Protein AF-A0A0W8DZK7-F1 (afdb_monomer)

InterPro domains:
  IPR003656 Zinc finger, BED-type [PF02892] (18-48)

Mean predicted aligned error: 13.92 Å

Secondary structure (DSSP, 8-state):
----HHHHHHHHEEEEETTEEEETTT--EEE-BSBSHHHHHHHHHH-TTHHHHHHHHHHHH-TT------HHHHHHHHHHHHHHHS---TTGGGSHHHHHH--SPP--HHHHHHHHHHHHHHHHHHHHHHS-SS-EEEEEEEEETTEEEEEEEEE---TTTT-TTS--TT-----

pLDDT: mean 84.74, std 13.28, range [39.84, 97.06]

Nearest PDB structures (foldseek):
  7qy5-assembly1_B  TM=6.470E-01  e=1.407E+00  Schizosaccharomyces pombe
  7xi6-assembly1_A  TM=4.936E-01  e=2.268E+00  Saccharolobus solfataricus
  5d80-assembly2_g  TM=2.432E-01  e=6.259E+00  Saccharomyces cerevisiae S288C

Solvent-accessible surface area (backbone atoms only — not comparable to full-atom values): 10828 Å² total; per-residue (Å²): 138,88,74,50,65,67,51,48,43,66,53,43,35,46,80,78,48,94,50,30,33,25,33,69,84,79,66,50,75,41,76,42,65,104,57,50,63,70,59,53,51,47,34,62,75,75,34,81,60,44,68,60,52,39,53,51,38,52,54,62,71,34,81,80,70,66,82,77,70,52,69,67,59,51,34,52,50,52,55,49,45,42,32,69,76,70,67,38,60,72,53,47,58,61,34,70,70,45,54,72,69,50,91,57,76,84,52,52,44,72,59,49,51,54,52,51,57,56,48,47,56,54,50,52,53,53,49,59,71,68,54,61,102,74,63,47,79,47,79,48,75,53,73,58,97,94,43,81,47,73,51,81,42,82,45,72,91,58,80,69,74,76,42,83,89,74,65,65,88,83,66,80,83,82,125

Sequence (175 aa):
MKFSNKDLYSLLFTELAPNQARCNTCQKVYKSGNGYTNQVHHLLKRHPDYQELAVAAYRKGNRFGLILSDQRTSDVFRWIEWCVMDHMPVNFGERPLVRKNAKMETISTVTLQKYIDLLYTYVSDDIALKLPEKFGVVLDGWSSGGYHFIAIMAVFDDPTVSQPKERNPNYDESI

Structure (mmCIF, N/CA/C/O backbone):
data_AF-A0A0W8DZK7-F1
#
_entry.id   AF-A0A0W8DZK7-F1
#
loop_
_atom_site.group_PDB
_atom_site.id
_atom_site.type_symbol
_atom_site.label_atom_id
_atom_site.label_alt_id
_atom_site.label_comp_id
_atom_site.label_asym_id
_atom_site.label_entity_id
_atom_site.label_seq_id
_atom_site.pdbx_PDB_ins_code
_atom_site.Cartn_x
_atom_site.Cartn_y
_atom_site.Cartn_z
_atom_site.occupancy
_atom_site.B_iso_or_equiv
_atom_site.auth_seq_id
_atom_site.auth_comp_id
_atom_site.auth_asym_id
_atom_site.auth_atom_id
_atom_site.pdbx_PDB_model_num
ATOM 1 N N . MET A 1 1 ? -6.705 -5.876 11.278 1.00 64.69 1 MET A N 1
ATOM 2 C CA . MET A 1 1 ? -7.450 -4.687 11.755 1.00 64.69 1 MET A CA 1
ATOM 3 C C . MET A 1 1 ? -7.144 -4.507 13.234 1.00 64.69 1 MET A C 1
ATOM 5 O O . MET A 1 1 ? -7.244 -5.488 13.958 1.00 64.69 1 MET A O 1
ATOM 9 N N . LYS A 1 2 ? -6.691 -3.328 13.679 1.00 76.12 2 LYS A N 1
ATOM 10 C CA . LYS A 1 2 ? -6.366 -3.082 15.094 1.00 76.12 2 LYS A CA 1
ATOM 11 C C . LYS A 1 2 ? -7.418 -2.142 15.676 1.00 76.12 2 LYS A C 1
ATOM 13 O O . LYS A 1 2 ? -7.550 -1.024 15.196 1.00 76.12 2 LYS A O 1
ATOM 18 N N . PHE A 1 3 ? -8.163 -2.608 16.672 1.00 82.69 3 PHE A N 1
ATOM 19 C CA . PHE A 1 3 ? -9.227 -1.839 17.319 1.00 82.69 3 PHE A CA 1
ATOM 20 C C . PHE A 1 3 ? -8.698 -1.146 18.575 1.00 82.69 3 PHE A C 1
ATOM 22 O O . PHE A 1 3 ? -7.949 -1.749 19.348 1.00 82.69 3 PHE A O 1
ATOM 29 N N . SER A 1 4 ? -9.079 0.114 18.792 1.00 87.88 4 SER A N 1
ATOM 30 C CA . SER A 1 4 ? -8.849 0.784 20.073 1.00 87.88 4 SER A CA 1
ATOM 31 C C . SER A 1 4 ? -9.790 0.229 21.150 1.00 87.88 4 SER A C 1
ATOM 33 O O . SER A 1 4 ? -10.807 -0.395 20.846 1.00 87.88 4 SER A O 1
ATOM 35 N N . ASN A 1 5 ? -9.508 0.497 22.429 1.00 88.44 5 ASN A N 1
ATOM 36 C CA . ASN A 1 5 ? -10.405 0.089 23.522 1.00 88.44 5 ASN A CA 1
ATOM 37 C C . ASN A 1 5 ? -11.823 0.668 23.365 1.00 88.44 5 ASN A C 1
ATOM 39 O O . ASN A 1 5 ? -12.795 0.030 23.764 1.00 88.44 5 ASN A O 1
ATOM 43 N N . LYS A 1 6 ? -11.935 1.860 22.765 1.00 87.00 6 LYS A N 1
ATOM 44 C CA . LYS A 1 6 ? -13.217 2.501 22.460 1.00 87.00 6 LYS A CA 1
ATOM 45 C C . LYS A 1 6 ? -13.958 1.769 21.336 1.00 87.00 6 LYS A C 1
ATOM 47 O O . LYS A 1 6 ? -15.164 1.575 21.447 1.00 87.00 6 LYS A O 1
ATOM 52 N N . ASP A 1 7 ? -13.243 1.315 20.308 1.00 87.50 7 ASP A N 1
ATOM 53 C CA . ASP A 1 7 ? -13.831 0.543 19.202 1.00 87.50 7 ASP A CA 1
ATOM 54 C C . ASP A 1 7 ? -14.279 -0.846 19.668 1.00 87.50 7 ASP A C 1
ATOM 56 O O . ASP A 1 7 ? -15.360 -1.312 19.328 1.00 87.50 7 ASP A O 1
ATOM 60 N N . LEU A 1 8 ? -13.479 -1.509 20.508 1.00 88.81 8 LEU A N 1
ATOM 61 C CA . LEU A 1 8 ? -13.866 -2.787 21.112 1.00 88.81 8 LEU A CA 1
ATOM 62 C C . LEU A 1 8 ? -15.133 -2.643 21.958 1.00 88.81 8 LEU A C 1
ATOM 64 O O . LEU A 1 8 ? -16.004 -3.512 21.918 1.00 88.81 8 LEU A O 1
ATOM 68 N N . TYR A 1 9 ? -15.248 -1.541 22.705 1.00 88.12 9 TYR A N 1
ATOM 69 C CA . TYR A 1 9 ? -16.454 -1.234 23.462 1.00 88.12 9 TYR A CA 1
ATOM 70 C C . TYR A 1 9 ? -17.669 -1.058 22.543 1.00 88.12 9 TYR A C 1
ATOM 72 O O . TYR A 1 9 ? -18.680 -1.720 22.759 1.00 88.12 9 TYR A O 1
ATOM 80 N N . SER A 1 10 ? -17.570 -0.231 21.496 1.00 87.25 10 SER A N 1
ATOM 81 C CA . SER A 1 10 ? -18.697 0.030 20.589 1.00 87.25 10 SER A CA 1
ATOM 82 C C . SER A 1 10 ? -19.131 -1.199 19.781 1.00 87.25 10 SER A C 1
ATOM 84 O O . SER A 1 10 ? -20.312 -1.340 19.473 1.00 87.25 10 SER A O 1
ATOM 86 N N . LEU A 1 11 ? -18.202 -2.101 19.454 1.00 89.62 11 LEU A N 1
ATOM 87 C CA . LEU A 1 11 ? -18.483 -3.301 18.662 1.00 89.62 11 LEU A CA 1
ATOM 88 C C . LEU A 1 11 ? -19.039 -4.461 19.500 1.00 89.62 11 LEU A C 1
ATOM 90 O O . LEU A 1 11 ? -19.915 -5.199 19.043 1.00 89.62 11 LEU A O 1
ATOM 94 N N . LEU A 1 12 ? -18.520 -4.657 20.715 1.00 90.44 12 LEU A N 1
ATOM 95 C CA . LEU A 1 12 ? -18.772 -5.867 21.510 1.00 90.44 12 LEU A CA 1
ATOM 96 C C . LEU A 1 12 ? -19.662 -5.644 22.732 1.00 90.44 12 LEU A C 1
ATOM 98 O O . LEU A 1 12 ? -19.999 -6.616 23.417 1.00 90.44 12 LEU A O 1
ATOM 102 N N . PHE A 1 13 ? -20.072 -4.406 23.004 1.00 89.00 13 PHE A N 1
ATOM 103 C CA . PHE A 1 13 ? -20.965 -4.084 24.110 1.00 89.00 13 PHE A CA 1
ATOM 104 C C . PHE A 1 13 ? -22.185 -3.289 23.643 1.00 89.00 13 PHE A C 1
ATOM 106 O O . PHE A 1 13 ? -22.127 -2.508 22.700 1.00 89.00 13 PHE A O 1
ATOM 113 N N . THR A 1 14 ? -23.307 -3.496 24.328 1.00 88.44 14 THR A N 1
ATOM 114 C CA . THR A 1 14 ? -24.521 -2.684 24.212 1.00 88.44 14 THR A CA 1
ATOM 115 C C . THR A 1 14 ? -24.645 -1.828 25.466 1.00 88.44 14 THR A C 1
ATOM 117 O O . THR A 1 14 ? -24.679 -2.370 26.573 1.00 88.44 14 THR A O 1
ATOM 120 N N . GLU A 1 15 ? -24.740 -0.511 25.319 1.00 87.56 15 GLU A N 1
ATOM 121 C CA . GLU A 1 15 ? -25.019 0.386 26.443 1.00 87.56 15 GLU A CA 1
ATOM 122 C C . GLU A 1 15 ? -26.500 0.287 26.833 1.00 87.56 15 GLU A C 1
ATOM 124 O O . GLU A 1 15 ? -27.382 0.384 25.983 1.00 87.56 15 GLU A O 1
ATOM 129 N N . LEU A 1 16 ? -26.769 0.015 28.112 1.00 86.12 16 LEU A N 1
ATOM 130 C CA . LEU A 1 16 ? -28.129 -0.129 28.646 1.00 86.12 16 LEU A CA 1
ATOM 131 C C . LEU A 1 16 ? -28.572 1.118 29.416 1.00 86.12 16 LEU A C 1
ATOM 133 O O . LEU A 1 16 ? -29.744 1.479 29.386 1.00 86.12 16 LEU A O 1
ATOM 137 N N . ALA A 1 17 ? -27.639 1.751 30.123 1.00 82.31 17 ALA A N 1
ATOM 138 C CA . ALA A 1 17 ? -27.842 2.980 30.878 1.00 82.31 17 ALA A CA 1
ATOM 139 C C . ALA A 1 17 ? -26.492 3.707 31.013 1.00 82.31 17 ALA A C 1
ATOM 141 O O . ALA A 1 17 ? -25.451 3.075 30.788 1.00 82.31 17 ALA A O 1
ATOM 142 N N . PRO A 1 18 ? -26.472 4.983 31.443 1.00 78.69 18 PRO A N 1
ATOM 143 C CA . PRO A 1 18 ? -25.228 5.657 31.786 1.00 78.69 18 PRO A CA 1
ATOM 144 C C . PRO A 1 18 ? -24.434 4.798 32.767 1.00 78.69 18 PRO A C 1
ATOM 146 O O . PRO A 1 18 ? -24.954 4.368 33.798 1.00 78.69 18 PRO A O 1
ATOM 149 N N . ASN A 1 19 ? -23.173 4.534 32.444 1.00 79.50 19 ASN A N 1
ATOM 150 C CA . ASN A 1 19 ? -22.298 3.691 33.250 1.00 79.50 19 ASN A CA 1
ATOM 151 C C . ASN A 1 19 ? -22.703 2.208 33.354 1.00 79.50 19 ASN A C 1
ATOM 153 O O . ASN A 1 19 ? -22.250 1.511 34.265 1.00 79.50 19 ASN A O 1
ATOM 157 N N . GLN A 1 20 ? -23.520 1.686 32.434 1.00 85.75 20 GLN A N 1
ATOM 158 C CA . GLN A 1 20 ? -23.940 0.285 32.426 1.00 85.75 20 GLN A CA 1
ATOM 159 C C . GLN A 1 20 ? -23.939 -0.298 31.009 1.00 85.75 20 GLN A C 1
ATOM 161 O O . GLN A 1 20 ? -24.751 0.060 30.158 1.00 85.75 20 GLN A O 1
ATOM 166 N N . ALA A 1 21 ? -23.054 -1.267 30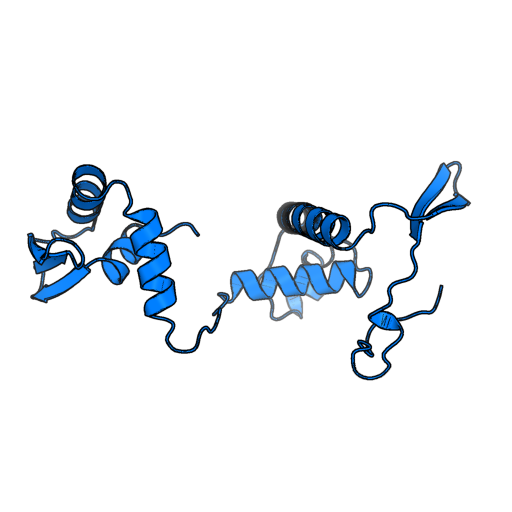.781 1.00 87.19 21 ALA A N 1
ATOM 167 C CA . ALA A 1 21 ? -22.840 -1.899 29.486 1.00 87.19 21 ALA A CA 1
ATOM 168 C C . ALA A 1 21 ? -23.003 -3.416 29.574 1.00 87.19 21 ALA A C 1
ATOM 170 O O . ALA A 1 21 ? -22.569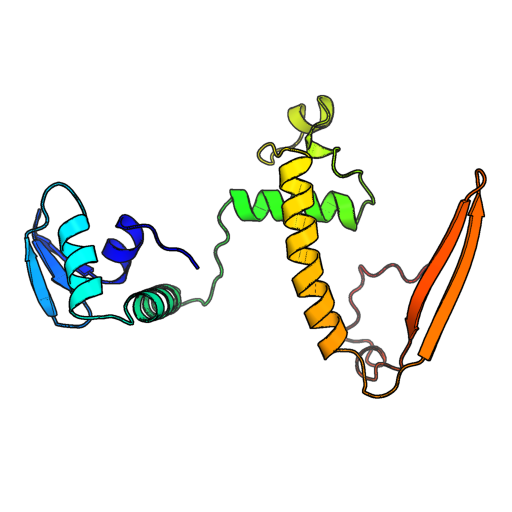 -4.051 30.535 1.00 87.19 21 ALA A O 1
ATOM 171 N N . ARG A 1 22 ? -23.595 -4.021 28.551 1.00 90.12 22 ARG A N 1
ATOM 172 C CA . ARG A 1 22 ? -23.800 -5.465 28.432 1.00 90.12 22 ARG A CA 1
ATOM 173 C C . ARG A 1 22 ? -22.893 -6.036 27.355 1.00 90.12 22 ARG A C 1
ATOM 175 O O . ARG A 1 22 ? -22.887 -5.524 26.245 1.00 90.12 22 ARG A O 1
ATOM 182 N N . CYS A 1 23 ? -22.166 -7.108 27.657 1.00 91.31 23 CYS A N 1
ATOM 183 C CA . CYS A 1 23 ? -21.389 -7.827 26.648 1.00 91.31 23 CYS A CA 1
ATOM 184 C C . CYS A 1 23 ? -22.324 -8.514 25.641 1.00 91.31 23 CYS A C 1
ATOM 186 O O . CYS A 1 23 ? -23.223 -9.254 26.038 1.00 91.31 23 CYS A O 1
ATOM 188 N N . ASN A 1 24 ? -22.085 -8.319 24.345 1.00 88.56 24 ASN A N 1
ATOM 189 C CA . ASN A 1 24 ? -22.911 -8.885 23.276 1.00 88.56 24 ASN A CA 1
ATOM 190 C C . ASN A 1 24 ? -22.750 -10.412 23.148 1.00 88.56 24 ASN A C 1
ATOM 192 O O . ASN A 1 24 ? -23.667 -11.083 22.680 1.00 88.56 24 ASN A O 1
ATOM 196 N N . THR A 1 25 ? -21.624 -10.964 23.611 1.00 87.31 25 THR A N 1
ATOM 197 C CA . THR A 1 25 ? -21.322 -12.402 23.540 1.00 87.31 25 THR A CA 1
ATOM 198 C C . THR A 1 25 ? -21.892 -13.168 24.732 1.00 87.31 25 THR A C 1
ATOM 200 O O . THR A 1 25 ? -22.644 -14.119 24.551 1.00 87.31 25 THR A O 1
ATOM 203 N N . CYS A 1 26 ? -21.568 -12.759 25.965 1.00 89.50 26 CYS A N 1
ATOM 204 C CA . CYS A 1 26 ? -21.987 -13.483 27.174 1.00 89.50 26 CYS A CA 1
ATOM 205 C C . CYS A 1 26 ? -23.211 -12.888 27.884 1.00 89.50 26 CYS A C 1
ATOM 207 O O . CYS A 1 26 ? -23.613 -13.400 28.926 1.00 89.50 26 CYS A O 1
ATOM 209 N N . GLN A 1 27 ? -23.776 -11.790 27.367 1.00 86.94 27 GLN A N 1
ATOM 210 C CA . GLN A 1 27 ? -24.949 -11.091 27.916 1.00 86.94 27 GLN A CA 1
ATOM 211 C C . GLN A 1 27 ? -24.781 -10.567 29.352 1.00 86.94 27 GLN A C 1
ATOM 213 O O . GLN A 1 27 ? -25.733 -10.073 29.958 1.00 86.94 27 GLN A O 1
ATOM 218 N N . LYS A 1 28 ? -23.565 -10.615 29.905 1.00 85.50 28 LYS A N 1
ATOM 219 C CA . LYS A 1 28 ? -23.281 -10.156 31.261 1.00 85.50 28 LYS A CA 1
ATOM 220 C C . LYS A 1 28 ? -23.167 -8.637 31.303 1.00 85.50 28 LYS A C 1
ATOM 222 O O . LYS A 1 28 ? -22.553 -8.020 30.430 1.00 85.50 28 LYS A O 1
ATOM 227 N N . VAL A 1 29 ? -23.772 -8.048 32.329 1.00 85.44 29 VAL A N 1
ATOM 228 C CA . VAL A 1 29 ? -23.820 -6.600 32.518 1.00 85.44 29 VAL A CA 1
ATOM 229 C C . VAL A 1 29 ? -22.697 -6.150 33.445 1.00 85.44 29 VAL A C 1
ATOM 231 O O . VAL A 1 29 ? -22.457 -6.744 34.496 1.00 85.44 29 VAL A O 1
ATOM 234 N N . TYR A 1 30 ? -22.018 -5.086 33.041 1.00 79.12 30 TYR A N 1
ATOM 235 C CA . TYR A 1 30 ? -20.891 -4.476 33.721 1.00 79.12 30 TYR A CA 1
ATOM 236 C C . TYR A 1 30 ? -21.177 -3.002 33.961 1.00 79.12 30 TYR A C 1
ATOM 238 O O . TYR A 1 30 ? -21.743 -2.320 33.107 1.00 79.12 30 TYR A O 1
ATOM 246 N N . LYS A 1 31 ? -20.734 -2.491 35.111 1.00 75.62 31 LYS A N 1
ATOM 247 C CA . LYS A 1 31 ? -20.691 -1.049 35.338 1.00 75.62 31 LYS A CA 1
ATOM 248 C C . LYS A 1 31 ? -19.497 -0.477 34.573 1.00 75.62 31 LYS A C 1
ATOM 250 O O . LYS A 1 31 ? -18.371 -0.926 34.801 1.00 75.62 31 LYS A O 1
ATOM 255 N N . SER A 1 32 ? -19.716 0.465 33.659 1.00 66.44 32 SER A N 1
ATOM 256 C CA . SER A 1 32 ? -18.613 1.230 33.080 1.00 66.44 32 SER A CA 1
ATOM 257 C C . SER A 1 32 ? -18.246 2.368 34.021 1.00 66.44 32 SER A C 1
ATOM 259 O O . SER A 1 32 ? -19.101 3.124 34.461 1.00 66.44 32 SER A O 1
ATOM 261 N N . GLY A 1 33 ? -16.969 2.445 34.395 1.00 66.06 33 GLY A N 1
ATOM 262 C CA . GLY A 1 33 ? -16.428 3.671 34.979 1.00 66.06 33 GLY A CA 1
ATOM 263 C C . GLY A 1 33 ? -16.171 4.699 33.877 1.00 66.06 33 GLY A C 1
ATOM 264 O O . GLY A 1 33 ? -16.572 4.501 32.732 1.00 66.06 33 GLY A O 1
ATOM 265 N N . ASN A 1 34 ? -15.393 5.737 34.183 1.00 73.19 34 ASN A N 1
ATOM 266 C CA . ASN A 1 34 ? -14.972 6.767 33.219 1.00 73.19 34 ASN A CA 1
ATOM 267 C C . ASN A 1 34 ? -14.010 6.250 32.112 1.00 73.19 34 ASN A C 1
ATOM 269 O O . ASN A 1 34 ? -13.277 7.031 31.515 1.00 73.19 34 ASN A O 1
ATOM 273 N N . GLY A 1 35 ? -13.968 4.939 31.844 1.00 79.12 35 GLY A N 1
ATOM 274 C CA . GLY A 1 35 ? -13.093 4.312 30.855 1.00 79.12 35 GLY A CA 1
ATOM 275 C C . GLY A 1 35 ? -13.488 2.872 30.505 1.00 79.12 35 GLY A C 1
ATOM 276 O O . GLY A 1 35 ? -14.393 2.292 31.105 1.00 79.12 35 GLY A O 1
ATOM 277 N N . TYR A 1 36 ? -12.772 2.293 29.535 1.00 84.31 36 TYR A N 1
ATOM 278 C CA . TYR A 1 36 ? -13.099 1.006 28.892 1.00 84.31 36 TYR A CA 1
ATOM 279 C C . TYR A 1 36 ? -12.271 -0.194 29.393 1.00 84.31 36 TYR A C 1
ATOM 281 O O . TYR A 1 36 ? -12.432 -1.321 28.921 1.00 84.31 36 TYR A O 1
ATOM 289 N N . THR A 1 37 ? -11.346 0.029 30.330 1.00 83.88 37 THR A N 1
ATOM 290 C CA . THR A 1 37 ? -10.364 -0.981 30.761 1.00 83.88 37 THR A CA 1
ATOM 291 C C . THR A 1 37 ? -11.025 -2.210 31.381 1.00 83.88 37 THR A C 1
ATOM 293 O O . THR A 1 37 ? -10.596 -3.333 31.128 1.00 83.88 37 THR A O 1
ATOM 296 N N . ASN A 1 38 ? -12.106 -2.024 32.141 1.00 85.12 38 ASN A N 1
ATOM 297 C CA . ASN A 1 38 ? -12.812 -3.125 32.802 1.00 85.12 38 ASN A CA 1
ATOM 298 C C . ASN A 1 38 ? -13.488 -4.059 31.787 1.00 85.12 38 ASN A C 1
ATOM 300 O O . ASN A 1 38 ? -13.501 -5.276 31.963 1.00 85.12 38 ASN A O 1
ATOM 304 N N . GLN A 1 39 ? -14.019 -3.491 30.706 1.00 85.56 39 GLN A N 1
ATOM 305 C CA . GLN A 1 39 ? -14.674 -4.209 29.618 1.00 85.56 39 GLN A CA 1
ATOM 306 C C . GLN A 1 39 ? -13.651 -4.974 28.786 1.00 85.56 39 GLN A C 1
ATOM 308 O O . GLN A 1 39 ? -13.839 -6.159 28.526 1.00 85.56 39 GLN A O 1
ATOM 313 N N . VAL A 1 40 ? -12.529 -4.338 28.440 1.00 87.75 40 VAL A N 1
ATOM 314 C CA . VAL A 1 40 ? -11.440 -4.999 27.707 1.00 87.75 40 VAL A CA 1
ATOM 315 C C . VAL A 1 40 ? -10.798 -6.102 28.549 1.00 87.75 40 VAL A C 1
ATOM 317 O O . VAL A 1 40 ? -10.549 -7.194 28.046 1.00 87.75 40 VAL A O 1
ATOM 320 N N . HIS A 1 41 ? -10.601 -5.879 29.851 1.00 88.62 41 HIS A N 1
ATOM 321 C CA . HIS A 1 41 ? -10.115 -6.921 30.756 1.00 88.62 41 HIS A CA 1
ATOM 322 C C . HIS A 1 41 ? -11.088 -8.106 30.839 1.00 88.62 41 HIS A C 1
ATOM 324 O O . HIS A 1 41 ? -10.670 -9.265 30.852 1.00 88.62 41 HIS A O 1
ATOM 330 N N . HIS A 1 42 ? -12.396 -7.835 30.853 1.00 89.81 42 HIS A N 1
ATOM 331 C CA . HIS A 1 42 ? -13.404 -8.884 30.762 1.00 89.81 42 HIS A CA 1
ATOM 332 C C . HIS A 1 42 ? -13.280 -9.689 29.460 1.00 89.81 42 HIS A C 1
ATOM 334 O O . HIS A 1 42 ? -13.294 -10.922 29.543 1.00 89.81 42 HIS A O 1
ATOM 340 N N . LEU A 1 43 ? -13.133 -9.023 28.307 1.00 90.69 43 LEU A N 1
ATOM 341 C CA . LEU A 1 43 ? -12.927 -9.683 27.015 1.00 90.69 43 LEU A CA 1
ATOM 342 C C . LEU A 1 43 ? -11.698 -10.593 27.066 1.00 90.69 43 LEU A C 1
ATOM 344 O O . LEU A 1 43 ? -11.835 -11.788 26.854 1.00 90.69 43 LEU A O 1
ATOM 348 N N . LEU A 1 44 ? -10.539 -10.078 27.485 1.00 89.69 44 LEU A N 1
ATOM 349 C CA . LEU A 1 44 ? -9.302 -10.865 27.593 1.00 89.69 44 LEU A CA 1
ATOM 350 C C . LEU A 1 44 ? -9.463 -12.129 28.452 1.00 89.69 44 LEU A C 1
ATOM 352 O O . LEU A 1 44 ? -8.898 -13.171 28.135 1.00 89.69 44 LEU A O 1
ATOM 356 N N . LYS A 1 45 ? -10.236 -12.052 29.541 1.00 90.75 45 LYS A N 1
ATOM 357 C CA . LYS A 1 45 ? -10.396 -13.165 30.487 1.00 90.75 45 LYS A CA 1
ATOM 358 C C . LYS A 1 45 ? -11.460 -14.187 30.078 1.00 90.75 45 LYS A C 1
ATOM 360 O O . LYS A 1 45 ? -11.394 -15.332 30.517 1.00 90.75 45 LYS A O 1
ATOM 365 N N . ARG A 1 46 ? -12.500 -13.772 29.352 1.00 90.06 46 ARG A N 1
ATOM 366 C CA . ARG A 1 46 ? -13.686 -14.610 29.068 1.00 90.06 46 ARG A CA 1
ATOM 367 C C . ARG A 1 46 ? -13.897 -14.910 27.588 1.00 90.06 46 ARG A C 1
ATOM 369 O O . ARG A 1 46 ? -14.616 -15.854 27.287 1.00 90.06 46 ARG A O 1
ATOM 376 N N . HIS A 1 47 ? -13.278 -14.130 26.712 1.00 89.69 47 HIS A N 1
ATOM 377 C CA . HIS A 1 47 ? -13.379 -14.200 25.258 1.00 89.69 47 HIS A CA 1
ATOM 378 C C . HIS A 1 47 ? -11.972 -14.040 24.658 1.00 89.69 47 HIS A C 1
ATOM 380 O O . HIS A 1 47 ? -11.633 -12.960 24.176 1.00 89.69 47 HIS A O 1
ATOM 386 N N . PRO A 1 48 ? -11.103 -15.067 24.728 1.00 89.69 48 PRO A N 1
ATOM 387 C CA . PRO A 1 48 ? -9.749 -14.989 24.163 1.00 89.69 48 PRO A CA 1
ATOM 388 C C . PRO A 1 48 ? -9.750 -14.639 22.663 1.00 89.69 48 PRO A C 1
ATOM 390 O O . PRO A 1 48 ? -8.839 -13.982 22.173 1.00 89.69 48 PRO A O 1
ATOM 393 N N . ASP A 1 49 ? -10.826 -15.014 21.975 1.00 90.75 49 ASP A N 1
ATOM 394 C CA . ASP A 1 49 ? -11.168 -14.771 20.574 1.00 90.75 49 ASP A CA 1
ATOM 395 C C . ASP A 1 49 ? -11.806 -13.390 20.309 1.00 90.75 49 ASP A C 1
ATOM 397 O O . ASP A 1 49 ? -12.290 -13.120 19.209 1.00 90.75 49 ASP A O 1
ATOM 401 N N . TYR A 1 50 ? -11.812 -12.469 21.283 1.00 89.38 50 TYR A N 1
ATOM 402 C CA . TYR A 1 50 ? -12.508 -11.180 21.151 1.00 89.38 50 TYR A CA 1
ATOM 403 C C . TYR A 1 50 ? -12.072 -10.350 19.935 1.00 89.38 50 TYR A C 1
ATOM 405 O O . TYR A 1 50 ? -12.854 -9.542 19.438 1.00 89.38 50 TYR A O 1
ATOM 413 N N . GLN A 1 51 ? -10.836 -10.518 19.457 1.00 88.62 51 GLN A N 1
ATOM 414 C CA . GLN A 1 51 ? -10.349 -9.822 18.266 1.00 88.62 51 GLN A CA 1
ATOM 415 C C . GLN A 1 51 ? -11.095 -10.278 17.010 1.00 88.62 51 GLN A C 1
ATOM 417 O O . GLN A 1 51 ? -11.515 -9.442 16.211 1.00 88.62 51 GLN A O 1
ATOM 422 N N . GLU A 1 52 ? -11.320 -11.582 16.864 1.00 88.31 52 GLU A N 1
ATOM 423 C CA . GLU A 1 52 ? -12.091 -12.152 15.759 1.00 88.31 52 GLU A CA 1
ATOM 424 C C . GLU A 1 52 ? -13.562 -11.757 15.868 1.00 88.31 52 GLU A C 1
ATOM 426 O O . GLU A 1 52 ? -14.161 -11.326 14.881 1.00 88.31 52 GLU A O 1
ATOM 431 N N . LEU A 1 53 ? -14.119 -11.791 17.085 1.00 87.62 53 LEU A N 1
ATOM 432 C CA . LEU A 1 53 ? -15.475 -11.312 17.354 1.00 87.62 53 LEU A CA 1
ATOM 433 C C . LEU A 1 53 ? -15.638 -9.832 16.988 1.00 87.62 53 LEU A C 1
ATOM 435 O O . LEU A 1 53 ? -16.664 -9.457 16.423 1.00 87.62 53 LEU A O 1
ATOM 439 N N . ALA A 1 54 ? -14.636 -8.989 17.259 1.0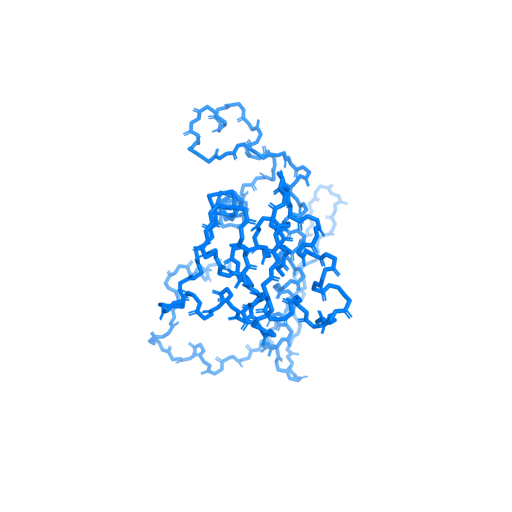0 87.56 54 ALA A N 1
ATOM 440 C CA . ALA A 1 54 ? -14.659 -7.576 16.885 1.00 87.56 54 ALA A CA 1
ATOM 441 C C . ALA A 1 54 ? -14.615 -7.393 15.363 1.00 87.56 54 ALA A C 1
ATOM 443 O O . ALA A 1 54 ? -15.390 -6.605 14.822 1.00 87.56 54 ALA A O 1
ATOM 444 N N . VAL A 1 55 ? -13.774 -8.156 14.653 1.00 84.75 55 VAL A N 1
ATOM 445 C CA . VAL A 1 55 ? -13.744 -8.154 13.180 1.00 84.75 55 VAL A CA 1
ATOM 446 C C . VAL A 1 55 ? -15.089 -8.608 12.609 1.00 84.75 55 VAL A C 1
ATOM 448 O O . VAL A 1 55 ? -15.621 -7.965 11.703 1.00 84.75 55 VAL A O 1
ATOM 451 N N . ALA A 1 56 ? -15.669 -9.682 13.146 1.00 83.44 56 ALA A N 1
ATOM 452 C CA . ALA A 1 56 ? -16.962 -10.198 12.716 1.00 83.44 56 ALA A CA 1
ATOM 453 C C . ALA A 1 56 ? -18.095 -9.196 12.987 1.00 83.44 56 ALA A C 1
ATOM 455 O O . ALA A 1 56 ? -18.921 -8.956 12.109 1.00 83.44 56 ALA A O 1
ATOM 456 N N . ALA A 1 57 ? -18.114 -8.564 14.164 1.00 83.50 57 ALA A N 1
ATOM 457 C CA . ALA A 1 57 ? -19.085 -7.533 14.521 1.00 83.50 57 ALA A CA 1
ATOM 458 C C . ALA A 1 57 ? -18.956 -6.295 13.623 1.00 83.50 57 ALA A C 1
ATOM 460 O O . ALA A 1 57 ? -19.965 -5.790 13.133 1.00 83.50 57 ALA A O 1
ATOM 461 N N . TYR A 1 58 ? -17.728 -5.855 13.342 1.00 81.31 58 TYR A N 1
ATOM 462 C CA . TYR A 1 58 ? -17.452 -4.747 12.430 1.00 81.31 58 TYR A CA 1
ATOM 463 C C . TYR A 1 58 ? -17.956 -5.050 11.011 1.00 81.31 58 TYR A C 1
ATOM 465 O O . TYR A 1 58 ? -18.680 -4.250 10.418 1.00 81.31 58 TYR A O 1
ATOM 473 N N . ARG A 1 59 ? -17.668 -6.252 10.495 1.00 77.81 59 ARG A N 1
ATOM 474 C CA . ARG A 1 59 ? -18.170 -6.720 9.192 1.00 77.81 59 ARG A CA 1
ATOM 475 C C . ARG A 1 59 ? -19.695 -6.844 9.165 1.00 77.81 59 ARG A C 1
ATOM 477 O O . ARG A 1 59 ? -20.314 -6.456 8.184 1.00 77.81 59 ARG A O 1
ATOM 484 N N . LYS A 1 60 ? -20.315 -7.334 10.243 1.00 7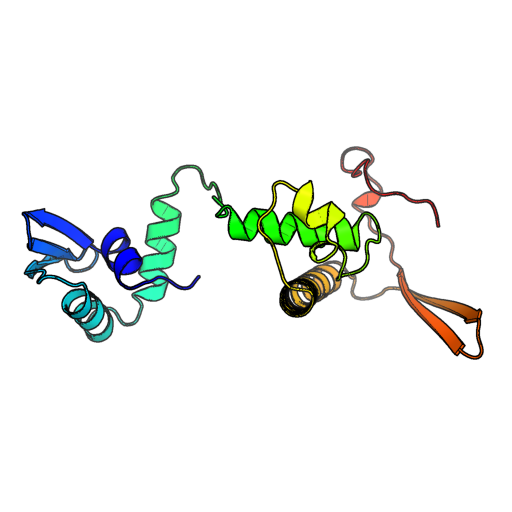5.69 60 LYS A N 1
ATOM 485 C CA . LYS A 1 60 ? -21.777 -7.489 10.359 1.00 75.69 60 LYS A CA 1
ATOM 486 C C . LYS A 1 60 ? -22.510 -6.147 10.479 1.00 75.69 60 LYS A C 1
ATOM 488 O O . LYS A 1 60 ? -23.625 -6.014 9.979 1.00 75.69 60 LYS A O 1
ATOM 493 N N . GLY A 1 61 ? -21.904 -5.163 11.147 1.00 67.62 61 GLY A N 1
ATOM 494 C CA . GLY A 1 61 ? -22.415 -3.790 11.236 1.00 67.62 61 GLY A CA 1
ATOM 495 C C . GLY A 1 61 ? -22.382 -3.065 9.889 1.00 67.62 61 GLY A C 1
ATOM 496 O O . GLY A 1 61 ? -23.229 -2.218 9.612 1.00 67.62 61 GLY A O 1
ATOM 497 N N . ASN A 1 62 ? -21.470 -3.472 9.012 1.00 67.00 62 ASN A N 1
ATOM 498 C CA . ASN A 1 62 ? -21.389 -3.025 7.635 1.00 67.00 62 ASN A CA 1
ATOM 499 C C . ASN A 1 62 ? -22.363 -3.801 6.727 1.00 67.00 62 ASN A C 1
ATOM 501 O O . ASN A 1 62 ? -21.959 -4.593 5.878 1.00 67.00 62 ASN A O 1
ATOM 505 N N . ARG A 1 63 ? -23.671 -3.572 6.907 1.00 56.47 63 ARG A N 1
ATOM 506 C CA . ARG A 1 63 ? -24.750 -4.268 6.168 1.00 56.47 63 ARG A CA 1
ATOM 507 C C . ARG A 1 63 ? -24.648 -4.156 4.642 1.00 56.47 63 ARG A C 1
ATOM 509 O O . ARG A 1 63 ? -25.221 -4.981 3.942 1.00 56.47 63 ARG A O 1
ATOM 516 N N . PHE A 1 64 ? -23.939 -3.145 4.151 1.00 63.22 64 PHE A N 1
ATOM 517 C CA . PHE A 1 64 ? -23.730 -2.891 2.728 1.00 63.22 64 PHE A CA 1
ATOM 518 C C . PHE A 1 64 ? -22.392 -3.437 2.204 1.00 63.22 64 PHE A C 1
ATOM 520 O O . PHE A 1 64 ? -22.117 -3.309 1.017 1.00 63.22 64 PHE A O 1
ATOM 527 N N . GLY A 1 65 ? -21.543 -4.013 3.064 1.00 56.53 65 GLY A N 1
ATOM 528 C CA . GLY A 1 65 ? -20.205 -4.476 2.681 1.00 56.53 65 GLY A CA 1
ATOM 529 C C . GLY A 1 65 ? -19.248 -3.353 2.260 1.00 56.53 65 GLY A C 1
ATOM 530 O O . GLY A 1 65 ? -18.221 -3.622 1.647 1.00 56.53 65 GLY A O 1
ATOM 531 N N . LEU A 1 66 ? -19.557 -2.094 2.586 1.00 59.75 66 LEU A N 1
ATOM 532 C CA . LEU A 1 66 ? -18.774 -0.926 2.191 1.00 59.75 66 LEU A CA 1
ATOM 533 C C . LEU A 1 66 ? -17.507 -0.813 3.037 1.00 59.75 66 LEU A C 1
ATOM 535 O O . LEU A 1 66 ? -17.572 -0.522 4.231 1.00 59.75 66 LEU A O 1
ATOM 539 N N . ILE A 1 67 ? -16.341 -1.032 2.442 1.00 61.19 67 ILE A N 1
ATOM 540 C CA . ILE A 1 67 ? -15.079 -0.666 3.085 1.00 61.19 67 ILE A CA 1
ATOM 541 C C . ILE A 1 67 ? -15.016 0.863 3.079 1.00 61.19 67 ILE A C 1
ATOM 543 O O . ILE A 1 67 ? -14.662 1.474 2.077 1.00 61.19 67 ILE A O 1
ATOM 547 N N . LEU A 1 68 ? -15.409 1.488 4.187 1.00 67.00 68 LEU A N 1
ATOM 548 C CA . LEU A 1 68 ? -15.189 2.914 4.388 1.00 67.00 68 LEU A CA 1
ATOM 549 C C . LEU A 1 68 ? -13.744 3.084 4.852 1.00 67.00 68 LEU A C 1
ATOM 551 O O . LEU A 1 68 ? -13.447 2.943 6.040 1.00 67.00 68 LEU A O 1
ATOM 555 N N . SER A 1 69 ? -12.839 3.323 3.903 1.00 73.25 69 SER A N 1
ATOM 556 C CA . SER A 1 69 ? -11.509 3.821 4.232 1.00 73.25 69 SER A CA 1
ATOM 557 C C . SER A 1 69 ? -11.656 5.186 4.891 1.00 73.25 69 SER A C 1
ATOM 559 O O . SER A 1 69 ? -12.433 6.035 4.450 1.00 73.25 69 SER A O 1
ATOM 561 N N . ASP A 1 70 ? -10.919 5.407 5.973 1.00 82.50 70 ASP A N 1
ATOM 562 C CA . ASP A 1 70 ? -10.831 6.740 6.545 1.00 82.50 70 ASP A CA 1
ATOM 563 C C . ASP A 1 70 ? -10.099 7.690 5.572 1.00 82.50 70 ASP A C 1
ATOM 565 O O . ASP A 1 70 ? -9.447 7.267 4.605 1.00 82.50 70 ASP A O 1
ATOM 569 N N . GLN A 1 71 ? -10.222 8.997 5.815 1.00 86.19 71 GLN A N 1
ATOM 570 C CA . GLN A 1 71 ? -9.635 10.008 4.935 1.00 86.19 71 GLN A CA 1
ATOM 571 C C . GLN A 1 71 ? -8.111 9.862 4.833 1.00 86.19 71 GLN A C 1
ATOM 573 O O . GLN A 1 71 ? -7.570 10.001 3.739 1.00 86.19 71 GLN A O 1
ATOM 578 N N . ARG A 1 72 ? -7.423 9.513 5.930 1.00 88.88 72 ARG A N 1
ATOM 579 C CA . ARG A 1 72 ? -5.964 9.345 5.933 1.00 88.88 72 ARG A CA 1
ATOM 580 C C . ARG A 1 72 ? -5.557 8.197 5.020 1.00 88.88 72 ARG A C 1
ATOM 582 O O . ARG A 1 72 ? -4.645 8.360 4.216 1.00 88.88 72 ARG A O 1
ATOM 589 N N . THR A 1 73 ? -6.227 7.053 5.129 1.00 89.50 73 THR A N 1
ATOM 590 C CA . THR A 1 73 ? -5.970 5.893 4.262 1.00 89.50 73 THR A CA 1
ATOM 591 C C . THR A 1 73 ? -6.185 6.248 2.788 1.00 89.50 73 THR A C 1
ATOM 593 O O . THR A 1 73 ? -5.359 5.909 1.941 1.00 89.50 73 THR A O 1
ATOM 596 N N . SER A 1 74 ? -7.253 6.987 2.491 1.00 90.69 74 SER A N 1
ATOM 597 C CA . SER A 1 74 ? -7.570 7.429 1.129 1.00 90.69 74 SER A CA 1
ATOM 598 C C . SER A 1 74 ? -6.513 8.398 0.579 1.00 90.69 74 SER A C 1
ATOM 600 O O . SER A 1 74 ? -6.083 8.259 -0.562 1.00 90.69 74 SER A O 1
ATOM 602 N N . ASP A 1 75 ? -6.036 9.341 1.392 1.00 94.12 75 ASP A N 1
ATOM 603 C CA . ASP A 1 75 ? -4.985 10.286 1.003 1.00 94.12 75 ASP A CA 1
ATOM 604 C C . ASP A 1 75 ? -3.638 9.590 0.776 1.00 94.12 75 ASP A C 1
ATOM 606 O O . ASP A 1 75 ? -2.948 9.889 -0.196 1.00 94.12 75 ASP A O 1
ATOM 610 N N . VAL A 1 76 ? -3.270 8.627 1.631 1.00 94.25 76 VAL A N 1
ATOM 611 C CA . VAL A 1 76 ? -2.063 7.805 1.438 1.00 94.25 76 VAL A CA 1
ATOM 612 C C . VAL A 1 76 ? -2.126 7.071 0.101 1.00 94.25 76 VAL A C 1
ATOM 614 O O . VAL A 1 76 ? -1.158 7.117 -0.653 1.00 94.25 76 VAL A O 1
ATOM 617 N N . PHE A 1 77 ? -3.258 6.436 -0.215 1.00 93.19 77 PHE A N 1
ATOM 618 C CA . PHE A 1 77 ? -3.432 5.736 -1.488 1.00 93.19 77 PHE A CA 1
ATOM 619 C C . PHE A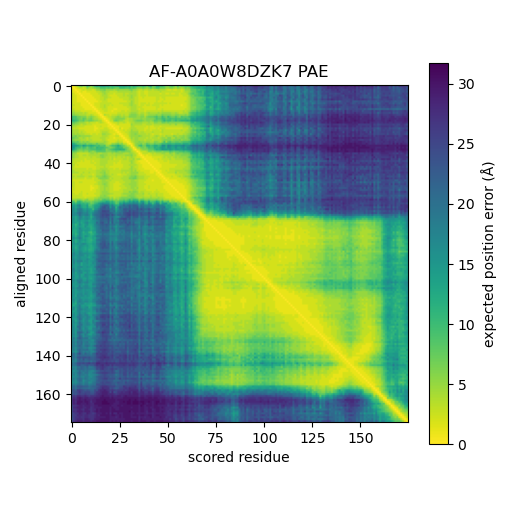 1 77 ? -3.254 6.677 -2.685 1.00 93.19 77 PHE A C 1
ATOM 621 O O . PHE A 1 77 ? -2.517 6.357 -3.610 1.00 93.19 77 PHE A O 1
ATOM 628 N N . ARG A 1 78 ? -3.848 7.872 -2.638 1.00 94.31 78 ARG A N 1
ATOM 629 C CA . ARG A 1 78 ? -3.725 8.874 -3.709 1.00 94.31 78 ARG A CA 1
ATOM 630 C C . ARG A 1 78 ? -2.293 9.398 -3.875 1.00 94.31 78 ARG A C 1
ATOM 632 O O . ARG A 1 78 ? -1.862 9.661 -4.993 1.00 94.31 78 ARG A O 1
ATOM 639 N N . TRP A 1 79 ? -1.527 9.528 -2.788 1.00 95.88 79 TRP A N 1
ATOM 640 C CA . TRP A 1 79 ? -0.098 9.854 -2.883 1.00 95.88 79 TRP A CA 1
ATOM 641 C C . TRP A 1 79 ? 0.703 8.751 -3.580 1.00 95.88 79 TRP A C 1
ATOM 643 O O . TRP A 1 79 ? 1.593 9.058 -4.374 1.00 95.88 79 TRP A O 1
ATOM 653 N N . ILE A 1 80 ? 0.392 7.485 -3.290 1.00 95.50 80 ILE A N 1
ATOM 654 C CA . ILE A 1 80 ? 1.016 6.333 -3.953 1.00 95.50 80 ILE A CA 1
ATOM 655 C C . ILE A 1 80 ? 0.628 6.299 -5.431 1.00 95.50 80 ILE A C 1
ATOM 657 O O . ILE A 1 80 ? 1.504 6.128 -6.271 1.00 95.50 80 ILE A O 1
ATOM 661 N N . GLU A 1 81 ? -0.648 6.517 -5.748 1.00 93.88 81 GLU A N 1
ATOM 662 C CA . GLU A 1 81 ? -1.167 6.566 -7.118 1.00 93.88 81 GLU A CA 1
ATOM 663 C C . GLU A 1 81 ? -0.383 7.569 -7.972 1.00 93.88 81 GLU A C 1
ATOM 665 O O . GLU A 1 81 ? 0.114 7.203 -9.029 1.00 93.88 81 GLU A O 1
ATOM 670 N N . TRP A 1 82 ? -0.146 8.786 -7.477 1.00 94.25 82 TRP A N 1
ATOM 671 C CA . TRP A 1 82 ? 0.706 9.762 -8.170 1.00 94.25 82 TRP A CA 1
ATOM 672 C C . TRP A 1 82 ? 2.155 9.299 -8.361 1.00 94.25 82 TRP A C 1
ATOM 674 O O . TRP A 1 82 ? 2.768 9.596 -9.383 1.00 94.25 82 TRP A O 1
ATOM 684 N N . CYS A 1 83 ? 2.731 8.586 -7.393 1.00 93.69 83 CYS A N 1
ATOM 685 C CA . CYS A 1 83 ? 4.104 8.097 -7.531 1.00 93.69 83 CYS A CA 1
ATOM 686 C C . CYS A 1 83 ? 4.211 6.965 -8.561 1.00 93.69 83 CYS A C 1
ATOM 688 O O . CYS A 1 83 ? 5.181 6.910 -9.311 1.00 93.69 83 CYS A O 1
ATOM 690 N N . VAL A 1 84 ? 3.229 6.063 -8.582 1.00 91.06 84 VAL A N 1
ATOM 691 C CA . VAL A 1 84 ? 3.251 4.852 -9.412 1.00 91.06 84 VAL A CA 1
ATOM 692 C C . VAL A 1 84 ? 2.742 5.129 -10.824 1.00 91.06 84 VAL A C 1
ATOM 694 O O . VAL A 1 84 ? 3.398 4.733 -11.780 1.00 91.06 84 VAL A O 1
ATOM 697 N N . MET A 1 85 ? 1.607 5.818 -10.953 1.00 91.31 85 MET A N 1
ATOM 698 C CA . MET A 1 85 ? 0.920 6.020 -12.233 1.00 91.31 85 MET A CA 1
ATOM 699 C C . MET A 1 85 ? 1.483 7.209 -13.020 1.00 91.31 85 MET A C 1
ATOM 701 O O . MET A 1 85 ? 1.646 7.104 -14.227 1.00 91.31 85 MET A O 1
ATOM 705 N N . ASP A 1 86 ? 1.828 8.312 -12.343 1.00 91.31 86 ASP A N 1
ATOM 706 C CA . ASP A 1 86 ? 2.383 9.521 -12.984 1.00 91.31 86 ASP A CA 1
ATOM 707 C C . ASP A 1 86 ? 3.918 9.612 -12.852 1.00 91.31 86 ASP A C 1
ATOM 709 O O . ASP A 1 86 ? 4.520 10.649 -13.138 1.00 91.31 86 ASP A O 1
ATOM 713 N N . HIS A 1 87 ? 4.572 8.545 -12.377 1.00 92.19 87 HIS A N 1
ATOM 714 C CA . HIS A 1 87 ? 6.026 8.472 -12.163 1.00 92.19 87 HIS A CA 1
ATOM 715 C C . HIS A 1 87 ? 6.602 9.615 -11.308 1.00 92.19 87 HIS A C 1
ATOM 717 O O . HIS A 1 87 ? 7.759 10.027 -11.466 1.00 92.19 87 HIS A O 1
ATOM 723 N N . MET A 1 88 ? 5.808 10.151 -10.378 1.00 94.62 88 MET A N 1
ATOM 724 C CA . MET A 1 88 ? 6.271 11.223 -9.505 1.00 94.62 88 MET A CA 1
ATOM 725 C C . MET A 1 88 ? 7.245 10.687 -8.446 1.00 94.62 88 MET A C 1
ATOM 727 O O . MET A 1 88 ? 7.052 9.600 -7.902 1.00 94.62 88 MET A O 1
ATOM 731 N N . PRO A 1 89 ? 8.299 11.444 -8.090 1.00 94.56 89 PRO A N 1
ATOM 732 C CA . PRO A 1 89 ? 9.235 10.994 -7.069 1.00 94.56 89 PRO A CA 1
ATOM 733 C C . PRO A 1 89 ? 8.547 10.904 -5.707 1.00 94.56 89 PRO A C 1
ATOM 735 O O . PRO A 1 89 ? 7.683 11.712 -5.386 1.00 94.56 89 PRO A O 1
ATOM 738 N N . VAL A 1 90 ? 9.007 10.003 -4.839 1.00 94.25 90 VAL A N 1
ATOM 739 C CA . VAL A 1 90 ? 8.406 9.781 -3.507 1.00 94.25 90 VAL A CA 1
ATOM 740 C C . VAL A 1 90 ? 8.420 11.045 -2.628 1.00 94.25 90 VAL A C 1
ATOM 742 O O . VAL A 1 90 ? 7.568 11.229 -1.763 1.00 94.25 90 VAL A O 1
ATOM 745 N N . ASN A 1 91 ? 9.332 11.987 -2.890 1.00 94.62 91 ASN A N 1
ATOM 746 C CA . ASN A 1 91 ? 9.357 13.290 -2.216 1.00 94.62 91 ASN A CA 1
ATOM 747 C C . ASN A 1 91 ? 8.345 14.317 -2.751 1.00 94.62 91 ASN A C 1
ATOM 749 O O . ASN A 1 91 ? 8.320 15.461 -2.292 1.00 94.62 91 ASN A O 1
ATOM 753 N N . PHE A 1 92 ? 7.512 13.948 -3.724 1.00 93.19 92 PHE A N 1
ATOM 754 C CA . PHE A 1 92 ? 6.598 14.861 -4.399 1.00 93.19 92 PHE A CA 1
ATOM 755 C C . PHE A 1 92 ? 5.615 15.522 -3.429 1.00 93.19 92 PHE A C 1
ATOM 757 O O . PHE A 1 92 ? 5.467 16.745 -3.453 1.00 93.19 92 PHE A O 1
ATOM 764 N N . GLY A 1 93 ? 5.040 14.747 -2.504 1.00 90.12 93 GLY A N 1
ATOM 765 C CA . GLY A 1 93 ? 4.140 15.253 -1.460 1.00 90.12 93 GLY A CA 1
ATOM 766 C C . GLY A 1 93 ? 4.807 16.180 -0.432 1.00 90.12 93 GLY A C 1
ATOM 767 O O . GLY A 1 93 ? 4.125 16.866 0.333 1.00 90.12 93 GLY A O 1
ATOM 768 N N . GLU A 1 94 ? 6.141 16.259 -0.409 1.00 93.12 94 GLU A N 1
ATOM 769 C CA . GLU A 1 94 ? 6.880 17.195 0.444 1.00 93.12 94 GLU A CA 1
ATOM 770 C C . GLU A 1 94 ? 7.177 18.536 -0.232 1.00 93.12 94 GLU A C 1
ATOM 772 O O . GLU A 1 94 ? 7.521 19.503 0.451 1.00 93.12 94 GLU A O 1
ATOM 777 N N . ARG A 1 95 ? 7.006 18.638 -1.555 1.00 93.75 95 ARG A N 1
ATOM 778 C CA . ARG A 1 95 ? 7.332 19.862 -2.294 1.00 93.75 95 ARG A CA 1
ATOM 779 C C . ARG A 1 95 ? 6.432 21.025 -1.851 1.00 93.75 95 ARG A C 1
ATOM 781 O O . ARG A 1 95 ? 5.211 20.857 -1.814 1.00 93.75 95 ARG A O 1
ATOM 788 N N . PRO A 1 96 ? 6.975 22.234 -1.601 1.00 94.38 96 PRO A N 1
ATOM 789 C CA . PRO A 1 96 ? 6.195 23.356 -1.067 1.00 94.38 96 PRO A CA 1
ATOM 790 C C . PRO A 1 96 ? 4.956 23.725 -1.893 1.00 94.38 96 PRO A C 1
ATOM 792 O O . PRO A 1 96 ? 3.884 23.947 -1.335 1.00 94.38 96 PRO A O 1
ATOM 795 N N . LEU A 1 97 ? 5.076 23.750 -3.225 1.00 95.56 97 LEU A N 1
ATOM 796 C CA . LEU A 1 97 ? 3.947 24.050 -4.113 1.00 95.56 97 LEU A CA 1
ATOM 797 C C . LEU A 1 97 ? 2.890 22.943 -4.102 1.00 95.56 97 LEU A C 1
ATOM 799 O O . LEU A 1 97 ? 1.700 23.234 -4.151 1.00 95.56 97 LEU A O 1
ATOM 803 N N . VAL A 1 98 ? 3.315 21.686 -4.003 1.00 94.25 98 VAL A N 1
ATOM 804 C CA . VAL A 1 98 ? 2.401 20.545 -3.921 1.00 94.25 98 VAL A CA 1
ATOM 805 C C . VAL A 1 98 ? 1.645 20.596 -2.600 1.00 94.25 98 VAL A C 1
ATOM 807 O O . VAL A 1 98 ? 0.423 20.552 -2.611 1.00 94.25 98 VAL A O 1
ATOM 810 N N . ARG A 1 99 ? 2.334 20.824 -1.477 1.00 91.81 99 ARG A N 1
ATOM 811 C CA . ARG A 1 99 ? 1.697 21.003 -0.161 1.00 91.81 99 ARG A CA 1
ATOM 812 C C . ARG A 1 99 ? 0.727 22.177 -0.111 1.00 91.81 99 ARG A C 1
ATOM 814 O O . ARG A 1 99 ? -0.285 22.097 0.570 1.00 91.81 99 ARG A O 1
ATOM 821 N N . LYS A 1 100 ? 1.034 23.267 -0.817 1.00 93.94 100 LYS A N 1
ATOM 822 C CA . LYS A 1 100 ? 0.162 24.444 -0.887 1.00 93.94 100 LYS A CA 1
ATOM 823 C C . LYS A 1 100 ? -1.136 24.168 -1.654 1.00 93.94 100 LYS A C 1
ATOM 825 O O . LYS A 1 100 ? -2.158 24.760 -1.328 1.00 93.94 100 LYS A O 1
ATOM 830 N N . ASN A 1 101 ? -1.079 23.323 -2.683 1.00 94.56 101 ASN A N 1
ATOM 831 C CA . ASN A 1 101 ? -2.167 23.173 -3.653 1.00 94.56 101 ASN A CA 1
ATOM 832 C C . ASN A 1 101 ? -2.930 21.842 -3.536 1.00 94.56 101 ASN A C 1
ATOM 834 O O . ASN A 1 101 ? -4.080 21.758 -3.966 1.00 94.56 101 ASN A O 1
ATOM 838 N N . ALA A 1 102 ? -2.319 20.795 -2.979 1.00 92.62 102 ALA A N 1
ATOM 839 C CA . ALA A 1 102 ? -2.957 19.500 -2.792 1.00 92.62 102 ALA A CA 1
ATOM 840 C C . ALA A 1 102 ? -3.963 19.552 -1.634 1.00 92.62 102 ALA A C 1
ATOM 842 O O . ALA A 1 102 ? -3.684 20.101 -0.572 1.00 92.62 102 ALA A O 1
ATOM 843 N N . LYS A 1 103 ? -5.133 18.935 -1.832 1.00 92.19 103 LYS A N 1
ATOM 844 C CA . LYS A 1 103 ? -6.164 18.796 -0.786 1.00 92.19 103 LYS A CA 1
ATOM 845 C C . LYS A 1 103 ? -5.877 17.662 0.206 1.00 92.19 103 LYS A C 1
ATOM 847 O O . LYS A 1 103 ? -6.546 17.582 1.227 1.00 92.19 103 LYS A O 1
ATOM 852 N N . MET A 1 104 ? -4.938 16.781 -0.131 1.00 92.38 104 MET A N 1
ATOM 853 C CA . MET A 1 104 ? -4.583 15.602 0.657 1.00 92.38 104 MET A CA 1
ATOM 854 C C . MET A 1 104 ? -3.744 15.997 1.868 1.00 92.38 104 MET A C 1
ATOM 856 O O . MET A 1 104 ? -2.921 16.913 1.789 1.00 92.38 104 MET A O 1
ATOM 860 N N . GLU A 1 105 ? -3.904 15.276 2.973 1.00 91.25 105 GLU A N 1
ATOM 861 C CA . GLU A 1 105 ? -3.083 15.488 4.155 1.00 91.25 105 GLU A CA 1
ATOM 862 C C . GLU A 1 105 ? -1.597 15.255 3.841 1.00 91.25 105 GLU A C 1
ATOM 864 O O . GLU A 1 105 ? -1.211 14.346 3.097 1.00 91.25 105 GLU A O 1
ATOM 869 N N . THR A 1 106 ? -0.737 16.082 4.436 1.00 90.06 106 THR A N 1
ATOM 870 C CA . THR A 1 106 ? 0.707 15.974 4.243 1.00 90.06 106 THR A CA 1
ATOM 871 C C . THR A 1 106 ? 1.235 14.616 4.705 1.00 90.06 106 THR A C 1
ATOM 873 O O . THR A 1 106 ? 0.790 14.041 5.708 1.00 90.06 106 THR A O 1
ATOM 876 N N . ILE A 1 107 ? 2.238 14.119 3.992 1.00 93.00 107 ILE A N 1
ATOM 877 C CA . ILE A 1 107 ? 2.950 12.886 4.309 1.00 93.00 107 ILE A CA 1
ATOM 878 C C . ILE A 1 107 ? 4.451 13.125 4.160 1.00 93.00 107 ILE A C 1
ATOM 880 O O . ILE A 1 107 ? 4.866 13.966 3.359 1.00 93.00 107 ILE A O 1
ATOM 884 N N . SER A 1 108 ? 5.256 12.438 4.974 1.00 94.25 108 SER A N 1
ATOM 885 C CA . SER A 1 108 ? 6.707 12.480 4.811 1.00 94.25 108 SER A CA 1
ATOM 886 C C . SER A 1 108 ? 7.178 11.466 3.777 1.00 94.25 108 SER A C 1
ATOM 888 O O . SER A 1 108 ? 6.568 10.402 3.649 1.00 94.25 108 SER A O 1
ATOM 890 N N . THR A 1 109 ? 8.297 11.747 3.107 1.00 95.56 109 THR A N 1
ATOM 891 C CA . THR A 1 109 ? 8.906 10.826 2.127 1.00 95.56 109 THR A CA 1
ATOM 892 C C . THR A 1 109 ? 9.132 9.443 2.741 1.00 95.56 109 THR A C 1
ATOM 894 O O . THR A 1 109 ? 8.762 8.432 2.158 1.00 95.56 109 THR A O 1
ATOM 897 N N . VAL A 1 110 ? 9.656 9.396 3.97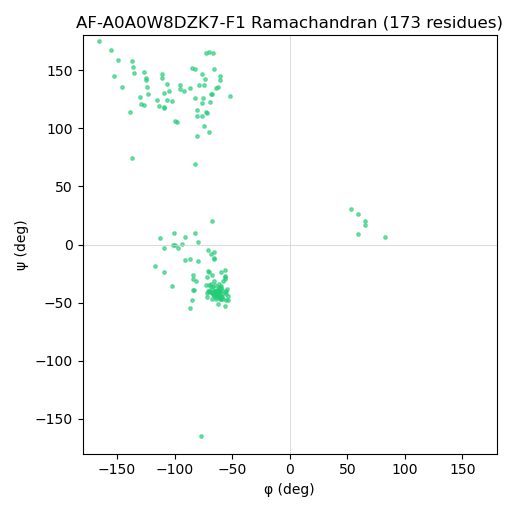1 1.00 96.50 110 VAL A N 1
ATOM 898 C CA . VAL A 1 110 ? 9.915 8.143 4.702 1.00 96.50 110 VAL A CA 1
A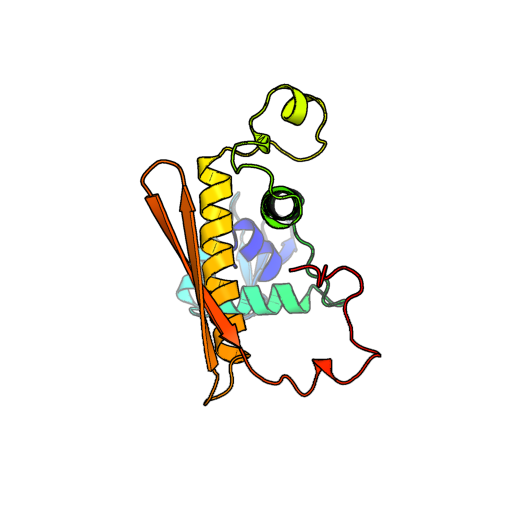TOM 899 C C . VAL A 1 110 ? 8.626 7.354 4.946 1.00 96.50 110 VAL A C 1
ATOM 901 O O . VAL A 1 110 ? 8.600 6.132 4.820 1.00 96.50 110 VAL A O 1
ATOM 904 N N . THR A 1 111 ? 7.541 8.049 5.292 1.00 95.56 111 THR A N 1
ATOM 905 C CA . THR A 1 111 ? 6.254 7.398 5.553 1.00 95.56 111 THR A CA 1
ATOM 906 C C . THR A 1 111 ? 5.620 6.898 4.261 1.00 95.56 111 THR A C 1
ATOM 908 O O . THR A 1 111 ? 5.083 5.794 4.243 1.00 95.56 111 THR A O 1
ATOM 911 N N . LEU A 1 112 ? 5.685 7.687 3.185 1.00 95.81 112 LEU A N 1
ATOM 912 C CA . LEU A 1 112 ? 5.159 7.284 1.886 1.00 95.81 112 LEU A CA 1
ATOM 913 C C . LEU A 1 112 ? 5.921 6.075 1.336 1.00 95.81 112 LEU A C 1
ATOM 915 O O . LEU A 1 112 ? 5.283 5.101 0.951 1.00 95.81 112 LEU A O 1
ATOM 919 N N . GLN A 1 113 ? 7.257 6.088 1.410 1.00 96.12 113 GLN A N 1
ATOM 920 C CA . GLN A 1 113 ? 8.090 4.949 1.018 1.00 96.12 113 GLN A CA 1
ATOM 921 C C . GLN A 1 113 ? 7.685 3.681 1.770 1.00 96.12 113 GLN A C 1
ATOM 923 O O . GLN A 1 113 ? 7.419 2.661 1.149 1.00 96.12 113 GLN A O 1
ATOM 928 N N . LYS A 1 114 ? 7.520 3.765 3.097 1.00 95.88 114 LYS A N 1
ATOM 929 C CA . LYS A 1 114 ? 7.067 2.626 3.903 1.00 95.88 114 LYS A CA 1
ATOM 930 C C . LYS A 1 114 ? 5.736 2.049 3.408 1.00 95.88 114 LYS A C 1
ATOM 932 O O . LYS A 1 114 ? 5.554 0.836 3.437 1.00 95.88 114 LYS A O 1
ATOM 937 N N . TYR A 1 115 ? 4.783 2.891 3.008 1.00 94.88 115 TYR A N 1
ATOM 938 C CA . TYR A 1 115 ? 3.507 2.402 2.485 1.00 94.88 115 TYR A CA 1
ATOM 939 C C . TYR A 1 115 ? 3.633 1.798 1.086 1.00 94.88 115 TYR A C 1
ATOM 941 O O . TYR A 1 115 ? 2.962 0.806 0.819 1.00 94.88 115 TYR A O 1
ATOM 949 N N . ILE A 1 116 ? 4.505 2.341 0.231 1.00 95.31 116 ILE A N 1
ATOM 950 C CA . ILE A 1 116 ? 4.839 1.738 -1.067 1.00 95.31 116 ILE A CA 1
ATOM 951 C C . ILE A 1 116 ? 5.467 0.355 -0.857 1.00 95.31 116 ILE A C 1
ATOM 953 O O . ILE A 1 116 ? 5.029 -0.600 -1.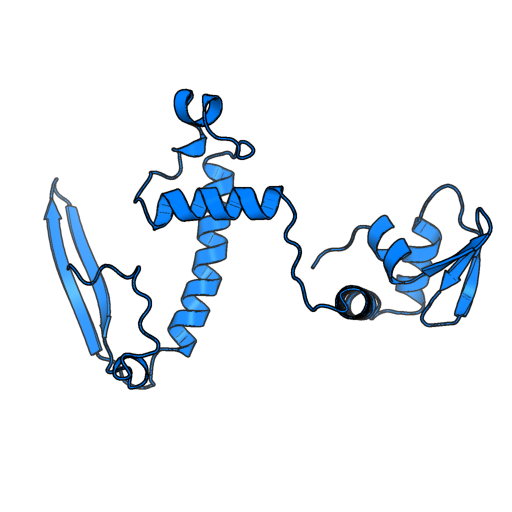486 1.00 95.31 116 ILE A O 1
ATOM 957 N N . ASP A 1 117 ? 6.411 0.217 0.076 1.00 94.19 117 ASP A N 1
ATOM 958 C CA . ASP A 1 117 ? 7.061 -1.064 0.381 1.00 94.19 117 ASP A CA 1
ATOM 959 C C . ASP A 1 117 ? 6.053 -2.099 0.906 1.00 94.19 117 ASP A C 1
ATOM 961 O O . ASP A 1 117 ? 6.085 -3.266 0.522 1.00 94.19 117 ASP A O 1
ATOM 965 N N . LEU A 1 118 ? 5.117 -1.672 1.762 1.00 92.75 118 LEU A N 1
ATOM 966 C CA . LEU A 1 118 ? 4.028 -2.534 2.225 1.00 92.75 118 LEU A CA 1
ATOM 967 C C . LEU A 1 118 ? 3.094 -2.928 1.080 1.00 92.75 118 LEU A C 1
ATOM 969 O O . LEU A 1 118 ? 2.666 -4.073 1.022 1.00 92.75 118 LEU A O 1
ATOM 973 N N . LEU A 1 119 ? 2.761 -2.007 0.174 1.00 92.38 119 LEU A N 1
ATOM 974 C CA . LEU A 1 119 ? 1.939 -2.324 -0.992 1.00 92.38 119 LEU A CA 1
ATOM 975 C C . LEU A 1 119 ? 2.659 -3.313 -1.914 1.00 92.38 119 LEU A C 1
ATOM 977 O O . LEU A 1 119 ? 2.039 -4.262 -2.389 1.00 92.38 119 LEU A O 1
ATOM 981 N N . TYR A 1 120 ? 3.965 -3.135 -2.104 1.00 91.38 120 TYR A N 1
ATOM 982 C CA . TYR A 1 120 ? 4.798 -4.007 -2.921 1.00 91.38 120 TYR A CA 1
ATOM 983 C C . TYR A 1 120 ? 4.729 -5.468 -2.466 1.00 91.38 120 TYR A C 1
ATOM 985 O O . TYR A 1 120 ? 4.604 -6.350 -3.311 1.00 91.38 120 TYR A O 1
ATOM 993 N N . THR A 1 121 ? 4.725 -5.750 -1.156 1.00 90.38 121 THR A N 1
ATOM 994 C CA . THR A 1 121 ? 4.601 -7.141 -0.680 1.00 90.38 121 THR A CA 1
ATOM 995 C C . THR A 1 121 ? 3.273 -7.773 -1.096 1.00 90.38 121 THR A C 1
ATOM 997 O O . THR A 1 121 ? 3.262 -8.911 -1.548 1.00 90.38 121 THR A O 1
ATOM 1000 N N . TYR A 1 122 ? 2.166 -7.024 -1.030 1.00 90.44 122 TYR A N 1
ATOM 1001 C CA . TYR A 1 122 ? 0.861 -7.529 -1.476 1.00 90.44 122 TYR A CA 1
ATOM 1002 C C . TYR A 1 122 ? 0.794 -7.708 -2.993 1.00 90.44 122 TYR A C 1
ATOM 1004 O O . TYR A 1 122 ? 0.222 -8.683 -3.469 1.00 90.44 122 TYR A O 1
ATOM 1012 N N . VAL A 1 123 ? 1.375 -6.777 -3.753 1.00 89.88 123 VAL A N 1
ATOM 1013 C CA . VAL A 1 123 ? 1.432 -6.870 -5.217 1.00 89.88 123 VAL A CA 1
ATOM 1014 C C . VAL A 1 123 ? 2.275 -8.072 -5.642 1.00 89.88 123 VAL A C 1
ATOM 1016 O O . VAL A 1 123 ? 1.882 -8.788 -6.554 1.00 89.88 123 VAL A O 1
ATOM 1019 N N . SER A 1 124 ? 3.390 -8.345 -4.961 1.00 89.19 124 SER A N 1
ATOM 1020 C CA . SER A 1 124 ? 4.213 -9.530 -5.223 1.00 89.19 124 SER A CA 1
ATOM 1021 C C . SER A 1 124 ? 3.438 -10.829 -4.994 1.00 89.19 124 SER A C 1
ATOM 1023 O O . SER A 1 124 ? 3.537 -11.739 -5.815 1.00 89.19 124 SER A O 1
ATOM 1025 N N . ASP A 1 125 ? 2.665 -10.916 -3.909 1.00 89.75 125 ASP A N 1
ATOM 1026 C CA . ASP A 1 125 ? 1.827 -12.086 -3.623 1.00 89.75 125 ASP A CA 1
ATOM 1027 C C . ASP A 1 125 ? 0.726 -12.259 -4.686 1.00 89.75 125 ASP A C 1
ATOM 1029 O O . ASP A 1 125 ? 0.493 -13.366 -5.167 1.00 89.75 125 ASP A O 1
ATOM 1033 N N . ASP A 1 126 ? 0.082 -11.164 -5.105 1.00 89.19 126 ASP A N 1
ATOM 1034 C CA . ASP A 1 126 ? -0.945 -11.176 -6.156 1.00 89.19 126 ASP A CA 1
ATOM 1035 C C . ASP A 1 126 ? -0.374 -11.578 -7.527 1.00 89.19 126 ASP A C 1
ATOM 1037 O O . ASP A 1 126 ? -0.967 -12.393 -8.234 1.00 89.19 126 ASP A O 1
ATOM 1041 N N . ILE A 1 127 ? 0.814 -11.077 -7.883 1.00 88.62 127 ILE A N 1
ATOM 1042 C CA . ILE A 1 127 ? 1.534 -11.493 -9.094 1.00 88.62 127 ILE A CA 1
ATOM 1043 C C . ILE A 1 127 ? 1.873 -12.985 -9.020 1.00 88.62 127 ILE A C 1
ATOM 1045 O O . ILE A 1 127 ? 1.638 -13.706 -9.987 1.00 88.62 127 ILE A O 1
ATOM 1049 N N . ALA A 1 128 ? 2.378 -13.474 -7.884 1.00 89.69 128 ALA A N 1
ATOM 1050 C CA . ALA A 1 128 ? 2.720 -14.886 -7.716 1.00 89.69 128 ALA A CA 1
ATOM 1051 C C . ALA A 1 128 ? 1.503 -15.813 -7.874 1.00 89.69 128 ALA A C 1
ATOM 1053 O O . ALA A 1 128 ? 1.643 -16.909 -8.410 1.00 89.69 128 ALA A O 1
ATOM 1054 N N . LEU A 1 129 ? 0.312 -15.371 -7.454 1.00 89.69 129 LEU A N 1
ATOM 1055 C CA . LEU A 1 129 ? -0.940 -16.109 -7.652 1.00 89.69 129 LEU A CA 1
ATOM 1056 C C . LEU A 1 129 ? -1.419 -16.116 -9.110 1.00 89.69 129 LEU A C 1
ATOM 1058 O O . LEU A 1 129 ? -2.115 -17.046 -9.514 1.00 89.69 129 LEU A O 1
ATOM 1062 N N . LYS A 1 130 ? -1.077 -15.082 -9.886 1.00 87.94 130 LYS A N 1
ATOM 1063 C CA . LYS A 1 130 ? -1.437 -14.960 -11.307 1.00 87.94 130 LYS A CA 1
ATOM 1064 C C . LYS A 1 130 ? -0.467 -15.688 -12.233 1.00 87.94 130 LYS A C 1
ATOM 1066 O O . LYS A 1 130 ? -0.860 -16.080 -13.328 1.00 87.94 130 LYS A O 1
ATOM 1071 N N . LEU A 1 131 ? 0.787 -15.864 -11.816 1.00 90.50 131 LEU A N 1
ATOM 1072 C CA . LEU A 1 131 ? 1.793 -16.546 -12.622 1.00 90.50 131 LEU A CA 1
ATOM 1073 C C . LEU A 1 131 ? 1.472 -18.048 -12.756 1.00 90.50 131 LEU A C 1
ATOM 1075 O O . LEU A 1 131 ? 1.261 -18.727 -11.749 1.00 90.50 131 LEU A O 1
ATOM 1079 N N . PRO A 1 132 ? 1.469 -18.606 -13.981 1.00 91.25 132 PRO A N 1
ATOM 1080 C CA . PRO A 1 132 ? 1.311 -20.042 -14.184 1.00 91.25 132 PRO A CA 1
ATOM 1081 C C . PRO A 1 132 ? 2.547 -20.817 -13.705 1.00 91.25 132 PRO A C 1
ATOM 1083 O O . PRO A 1 132 ? 3.630 -20.261 -13.550 1.00 91.25 132 PRO A O 1
ATOM 1086 N N . GLU A 1 133 ? 2.422 -22.142 -13.562 1.00 91.44 133 GLU A N 1
ATOM 1087 C CA . GLU A 1 133 ? 3.552 -23.022 -13.203 1.00 91.44 133 GLU A CA 1
ATOM 1088 C C . GLU A 1 133 ? 4.736 -22.890 -14.183 1.00 91.44 133 GLU A C 1
ATOM 1090 O O . GLU A 1 133 ? 5.894 -23.066 -13.806 1.00 91.44 133 GLU A O 1
ATOM 1095 N N . LYS A 1 134 ? 4.450 -22.562 -15.451 1.00 92.25 134 LYS A N 1
ATOM 1096 C CA . LYS A 1 134 ? 5.447 -22.323 -16.498 1.00 92.25 134 LYS A CA 1
ATOM 1097 C C . LYS A 1 134 ? 5.207 -20.969 -17.148 1.00 92.25 134 LYS A C 1
ATOM 1099 O O . LYS A 1 134 ? 4.174 -20.765 -17.776 1.00 92.25 134 LYS A O 1
ATOM 1104 N N . PHE A 1 135 ? 6.198 -20.094 -17.061 1.00 93.88 135 PHE A N 1
ATOM 1105 C CA . PHE A 1 135 ? 6.229 -18.790 -17.716 1.00 93.88 135 PHE A CA 1
ATOM 1106 C C . PHE A 1 135 ? 7.617 -18.547 -18.321 1.00 93.88 135 PHE A C 1
ATOM 1108 O O . PHE A 1 135 ? 8.604 -19.173 -17.928 1.00 93.88 135 PHE A O 1
ATOM 1115 N N . GLY A 1 136 ? 7.689 -17.660 -19.308 1.00 94.75 136 GLY A N 1
ATOM 1116 C CA . GLY A 1 136 ? 8.943 -17.164 -19.860 1.00 94.75 136 GLY A CA 1
ATOM 1117 C C . GLY A 1 136 ? 9.519 -16.038 -19.005 1.00 94.75 136 GLY A C 1
ATOM 1118 O O . GLY A 1 136 ? 8.782 -15.289 -18.370 1.00 94.75 136 GLY A O 1
ATOM 1119 N N . VAL A 1 137 ? 10.841 -15.894 -19.011 1.00 95.19 137 VAL A N 1
ATOM 1120 C CA . VAL A 1 137 ? 11.534 -14.754 -18.398 1.00 95.19 137 VAL A CA 1
ATOM 1121 C C . VAL A 1 137 ? 12.229 -13.973 -19.502 1.00 95.19 137 VAL A C 1
ATOM 1123 O O . VAL A 1 137 ? 13.021 -14.541 -20.253 1.00 95.19 137 VAL A O 1
ATOM 1126 N N . VAL A 1 138 ? 11.935 -12.679 -19.596 1.00 96.62 138 VAL A N 1
ATOM 1127 C CA . VAL A 1 138 ? 12.594 -11.747 -20.514 1.00 96.62 138 VAL A CA 1
ATOM 1128 C C . VAL A 1 138 ? 13.549 -10.872 -19.717 1.00 96.62 138 VAL A C 1
ATOM 1130 O O . VAL A 1 138 ? 13.195 -10.336 -18.667 1.00 96.62 138 VAL A O 1
ATOM 1133 N N . LEU A 1 139 ? 14.769 -10.749 -20.232 1.00 95.69 139 LEU A N 1
ATOM 1134 C CA . LEU A 1 139 ? 15.791 -9.853 -19.716 1.00 95.69 139 LEU A CA 1
ATOM 1135 C C . LEU A 1 139 ? 15.964 -8.723 -20.725 1.00 95.69 139 LEU A C 1
ATOM 1137 O O . LEU A 1 139 ? 16.347 -8.984 -21.864 1.00 95.69 139 LEU A O 1
ATOM 1141 N N . ASP A 1 140 ? 15.688 -7.497 -20.303 1.00 95.75 140 ASP A N 1
ATOM 1142 C CA . ASP A 1 140 ? 16.000 -6.293 -21.072 1.00 95.75 140 ASP A CA 1
ATOM 1143 C C . ASP A 1 140 ? 17.107 -5.509 -20.367 1.00 95.75 140 ASP A C 1
ATOM 1145 O O . ASP A 1 140 ? 17.231 -5.560 -19.143 1.00 95.75 140 ASP A O 1
ATOM 1149 N N . GLY A 1 141 ? 17.963 -4.834 -21.128 1.00 95.38 141 GLY A N 1
ATOM 1150 C CA . GLY A 1 141 ? 19.173 -4.226 -20.599 1.00 95.38 141 GLY A CA 1
ATOM 1151 C C . GLY A 1 141 ? 19.547 -2.929 -21.294 1.00 95.38 141 GLY A C 1
ATOM 1152 O O . GLY A 1 141 ? 19.588 -2.838 -22.517 1.00 95.38 141 GLY A O 1
ATOM 1153 N N . TRP A 1 142 ? 19.914 -1.933 -20.493 1.00 97.06 142 TRP A N 1
ATOM 1154 C CA . TRP A 1 142 ? 20.350 -0.619 -20.959 1.00 97.06 142 TRP A CA 1
ATOM 1155 C C . TRP A 1 142 ? 21.580 -0.168 -20.164 1.00 97.06 142 TRP A C 1
ATOM 1157 O O . TRP A 1 142 ? 21.761 -0.536 -19.005 1.00 97.06 142 TRP A O 1
ATOM 1167 N N . SER A 1 143 ? 22.432 0.672 -20.758 1.00 96.19 143 SER A N 1
ATOM 1168 C CA . SER A 1 143 ? 23.576 1.278 -20.059 1.00 96.19 143 SER A CA 1
ATOM 1169 C C . SER A 1 143 ? 23.528 2.802 -20.127 1.00 96.19 143 SER A C 1
ATOM 1171 O O . SER A 1 143 ? 23.398 3.368 -21.208 1.00 96.19 143 SER A O 1
ATOM 1173 N N . SER A 1 144 ? 23.669 3.483 -18.987 1.00 96.00 144 SER A N 1
ATOM 1174 C CA . SER A 1 144 ? 23.802 4.948 -18.937 1.00 96.00 144 SER A CA 1
ATOM 1175 C C . SER A 1 144 ? 24.581 5.393 -17.708 1.00 96.00 144 SER A C 1
ATOM 1177 O O . SER A 1 144 ? 24.504 4.774 -16.649 1.00 96.00 144 SER A O 1
ATOM 1179 N N . GLY A 1 145 ? 25.361 6.465 -17.860 1.00 93.12 145 GLY A N 1
ATOM 1180 C CA . GLY A 1 145 ? 26.071 7.101 -16.749 1.00 93.12 145 GLY A CA 1
ATOM 1181 C C . GLY A 1 145 ? 27.060 6.191 -16.012 1.00 93.12 145 GLY A C 1
ATOM 1182 O O . GLY A 1 145 ? 27.298 6.407 -14.831 1.00 93.12 145 GLY A O 1
ATOM 1183 N N . GLY A 1 146 ? 27.607 5.165 -16.676 1.00 95.00 146 GLY A N 1
ATOM 1184 C CA . GLY A 1 146 ? 28.511 4.188 -16.053 1.00 95.00 146 GLY A CA 1
ATOM 1185 C C . GLY A 1 146 ? 27.813 3.055 -15.291 1.00 95.00 146 GLY A C 1
ATOM 1186 O O . GLY A 1 146 ? 28.492 2.252 -14.658 1.00 95.00 146 GLY A O 1
ATOM 1187 N N . TYR A 1 147 ? 26.484 2.963 -15.368 1.00 95.31 147 TYR A N 1
ATOM 1188 C CA . TYR A 1 147 ? 25.694 1.880 -14.785 1.00 95.31 147 TYR A CA 1
ATOM 1189 C C . TYR A 1 147 ? 25.090 0.992 -15.878 1.00 95.31 147 TYR A C 1
ATOM 1191 O O . TYR A 1 147 ? 24.658 1.484 -16.925 1.00 95.31 147 TYR A O 1
ATOM 1199 N N . HIS A 1 148 ? 25.039 -0.314 -15.606 1.00 95.00 148 HIS A N 1
ATOM 1200 C CA . HIS A 1 148 ? 24.298 -1.300 -16.392 1.00 95.00 148 HIS A CA 1
ATOM 1201 C C . HIS A 1 148 ? 23.000 -1.637 -15.661 1.00 95.00 148 HIS A C 1
ATOM 1203 O O . HIS A 1 148 ? 23.023 -2.048 -14.501 1.00 95.00 148 HIS A O 1
ATOM 1209 N N . PHE A 1 149 ? 21.878 -1.455 -16.343 1.00 94.81 149 PHE A N 1
ATOM 1210 C CA . PHE A 1 149 ? 20.542 -1.730 -15.839 1.00 94.81 149 PHE A CA 1
ATOM 1211 C C . PHE A 1 149 ? 20.019 -2.986 -16.520 1.00 94.81 149 PHE A C 1
ATOM 1213 O O . PHE A 1 149 ? 20.208 -3.151 -17.724 1.00 94.81 149 PHE A O 1
ATOM 1220 N N . ILE A 1 150 ? 19.375 -3.859 -15.748 1.00 95.56 150 ILE A N 1
ATOM 1221 C CA . ILE A 1 150 ? 18.722 -5.065 -16.253 1.00 95.56 150 ILE A CA 1
ATOM 1222 C C . ILE A 1 150 ? 17.303 -5.085 -15.691 1.00 95.56 150 ILE A C 1
ATOM 1224 O O . ILE A 1 150 ? 17.122 -5.082 -14.473 1.00 95.56 150 ILE A O 1
ATOM 1228 N N . ALA A 1 151 ? 16.312 -5.106 -16.573 1.00 94.69 151 ALA A N 1
ATOM 1229 C CA . ALA A 1 151 ? 14.928 -5.391 -16.247 1.00 94.69 151 ALA A CA 1
ATOM 1230 C C . ALA A 1 151 ? 14.671 -6.893 -16.419 1.00 94.69 151 ALA A C 1
ATOM 1232 O O . ALA A 1 151 ? 15.040 -7.487 -17.431 1.00 94.69 151 ALA A O 1
ATOM 1233 N N . ILE A 1 152 ? 14.039 -7.505 -15.418 1.00 93.69 152 ILE A N 1
ATOM 1234 C CA . ILE A 1 152 ? 13.626 -8.911 -15.439 1.00 93.69 152 ILE A CA 1
ATOM 1235 C C . ILE A 1 152 ? 12.104 -8.933 -15.437 1.00 93.69 152 ILE A C 1
ATOM 1237 O O . ILE A 1 152 ? 11.483 -8.433 -14.501 1.00 93.69 152 ILE A O 1
ATOM 1241 N N . MET A 1 153 ? 11.508 -9.505 -16.477 1.00 92.25 153 MET A N 1
ATOM 1242 C CA . MET A 1 153 ? 10.061 -9.529 -16.677 1.00 92.25 153 MET A CA 1
ATOM 1243 C C . MET A 1 153 ? 9.583 -10.971 -16.826 1.00 92.25 153 MET A C 1
ATOM 1245 O O . MET A 1 153 ? 10.190 -11.757 -17.553 1.00 92.25 153 MET A O 1
ATOM 1249 N N . ALA A 1 154 ? 8.488 -11.319 -16.153 1.00 92.19 154 ALA A N 1
ATOM 1250 C CA . ALA A 1 154 ? 7.788 -12.578 -16.383 1.00 92.19 154 ALA A CA 1
ATOM 1251 C C . ALA A 1 154 ? 6.782 -12.404 -17.531 1.00 92.19 154 ALA A C 1
ATOM 1253 O O . ALA A 1 154 ? 6.048 -11.419 -17.562 1.00 92.19 154 ALA A O 1
ATOM 1254 N N . VAL A 1 155 ? 6.744 -13.355 -18.465 1.00 92.94 155 VAL A N 1
ATOM 1255 C CA . VAL A 1 155 ? 5.878 -13.328 -19.651 1.00 92.94 155 VAL A CA 1
ATOM 1256 C C . VAL A 1 155 ? 5.142 -14.655 -19.767 1.00 92.94 155 VAL A C 1
ATOM 1258 O O . VAL A 1 155 ? 5.755 -15.721 -19.760 1.00 92.94 155 VAL A O 1
ATOM 1261 N N . PHE A 1 156 ? 3.823 -14.603 -19.883 1.00 90.19 156 PHE A N 1
ATOM 1262 C CA . PHE A 1 156 ? 2.972 -15.775 -20.046 1.00 90.19 156 PHE A CA 1
ATOM 1263 C C . PHE A 1 156 ? 1.736 -15.411 -20.866 1.00 90.19 156 PHE A C 1
ATOM 1265 O O . PHE A 1 156 ? 1.385 -14.239 -20.979 1.00 90.19 156 PHE A O 1
ATOM 1272 N N . ASP A 1 157 ? 1.104 -16.420 -21.459 1.00 87.25 157 ASP A N 1
ATOM 1273 C CA . ASP A 1 157 ? -0.177 -16.245 -22.136 1.00 87.25 157 ASP A CA 1
ATOM 1274 C C . ASP A 1 157 ? -1.291 -16.241 -21.084 1.00 87.25 157 ASP A C 1
ATOM 1276 O O . ASP A 1 157 ? -1.476 -17.235 -20.374 1.00 87.25 157 ASP A O 1
ATOM 1280 N N . ASP A 1 158 ? -1.985 -15.111 -20.942 1.00 79.25 158 ASP A N 1
ATOM 1281 C CA . ASP A 1 158 ? -3.130 -14.982 -20.046 1.00 79.25 158 ASP A CA 1
ATOM 1282 C C . ASP A 1 158 ? -4.434 -15.146 -20.852 1.00 79.25 158 ASP A C 1
ATOM 1284 O O . ASP A 1 158 ? -4.854 -14.215 -21.553 1.00 79.25 158 ASP A O 1
ATOM 1288 N N . PRO A 1 159 ? -5.122 -16.300 -20.742 1.00 74.12 159 PRO A N 1
ATOM 1289 C CA . PRO A 1 159 ? -6.349 -16.564 -21.492 1.00 74.12 159 PRO A CA 1
ATOM 1290 C C . PRO A 1 159 ? -7.522 -15.650 -21.092 1.00 74.12 159 PRO A C 1
ATOM 1292 O O . PRO A 1 159 ? -8.542 -15.624 -21.786 1.00 74.12 159 PRO A O 1
ATOM 1295 N N . THR A 1 160 ? -7.416 -14.907 -19.983 1.00 68.06 160 THR A N 1
ATOM 1296 C CA . THR A 1 160 ? -8.431 -13.929 -19.556 1.00 68.06 160 THR A CA 1
ATOM 1297 C C . THR A 1 160 ? -8.293 -12.596 -20.298 1.00 68.06 160 THR A C 1
ATOM 1299 O O . THR A 1 160 ? -9.298 -11.969 -20.636 1.00 68.06 160 THR A O 1
ATOM 1302 N N . VAL A 1 161 ? -7.070 -12.208 -20.675 1.00 62.44 161 VAL A N 1
ATOM 1303 C CA . VAL A 1 161 ? -6.782 -10.968 -21.422 1.00 62.44 161 VAL A CA 1
ATOM 1304 C C . VAL A 1 161 ? -7.262 -11.058 -22.876 1.00 62.44 161 VAL A C 1
ATOM 1306 O O . VAL A 1 161 ? -7.582 -10.047 -23.503 1.00 62.44 161 VAL A O 1
ATOM 1309 N N . SER A 1 162 ? -7.409 -12.273 -23.411 1.00 56.72 162 SER A N 1
ATOM 1310 C CA . SER A 1 162 ? -7.923 -12.524 -24.764 1.00 56.72 162 SER A CA 1
ATOM 1311 C C . SER A 1 162 ? -9.431 -12.240 -24.916 1.00 56.72 162 SER A C 1
ATOM 1313 O O . SER A 1 162 ? -9.959 -12.330 -26.027 1.00 56.72 162 SER A O 1
A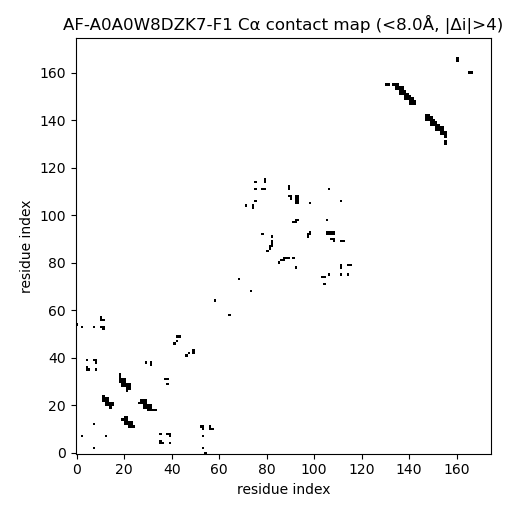TOM 1315 N N . GLN A 1 163 ? -10.144 -11.891 -23.833 1.00 53.03 163 GLN A N 1
ATOM 1316 C CA . GLN A 1 163 ? -11.559 -11.515 -23.865 1.00 53.03 163 GLN A CA 1
ATOM 1317 C C . GLN A 1 163 ? -11.730 -9.980 -23.831 1.00 53.03 163 GLN A C 1
ATOM 1319 O O . GLN A 1 163 ? -11.606 -9.354 -22.779 1.00 53.03 163 GLN A O 1
ATOM 1324 N N . PRO A 1 164 ? -12.094 -9.326 -24.953 1.00 52.03 164 PRO A N 1
ATOM 1325 C CA . PRO A 1 164 ? -12.061 -7.862 -25.087 1.00 52.03 164 PRO A CA 1
ATOM 1326 C C . PRO A 1 164 ? -13.042 -7.082 -24.191 1.00 52.03 164 PRO A C 1
ATOM 1328 O O . PRO A 1 164 ? -12.999 -5.856 -24.176 1.00 52.03 164 PRO A O 1
ATOM 1331 N N . LYS A 1 165 ? -13.937 -7.753 -23.452 1.00 52.69 165 LYS A N 1
ATOM 1332 C CA . LYS A 1 165 ? -14.934 -7.103 -22.581 1.00 52.69 165 LYS A CA 1
ATOM 1333 C C . LYS A 1 165 ? -14.422 -6.781 -21.171 1.00 52.69 165 LYS A C 1
ATOM 1335 O O . LYS A 1 165 ? -15.087 -6.021 -20.476 1.00 52.69 165 LYS A O 1
ATOM 1340 N N . GLU A 1 166 ? -13.267 -7.314 -20.771 1.00 49.84 166 GLU A N 1
ATOM 1341 C CA . GLU A 1 166 ? -12.688 -7.127 -19.425 1.00 49.84 166 GLU A CA 1
ATOM 1342 C C . GLU A 1 166 ? -11.393 -6.292 -19.432 1.00 49.84 166 GLU A C 1
ATOM 1344 O O . GLU A 1 166 ? -10.757 -6.100 -18.397 1.00 49.84 166 GLU A O 1
ATOM 1349 N N . ARG A 1 167 ? -11.006 -5.748 -20.594 1.00 53.50 167 ARG A N 1
ATOM 1350 C CA . ARG A 1 167 ? -9.774 -4.966 -20.758 1.00 53.50 167 ARG A CA 1
ATOM 1351 C C . ARG A 1 167 ? -9.886 -3.628 -20.017 1.00 53.50 167 ARG A C 1
ATOM 1353 O O . ARG A 1 167 ? -10.789 -2.843 -20.301 1.00 53.50 167 ARG A O 1
ATOM 1360 N N . ASN A 1 168 ? -8.971 -3.355 -19.084 1.00 51.28 168 ASN A N 1
ATOM 1361 C CA . ASN A 1 168 ? -8.902 -2.064 -18.398 1.00 51.28 168 ASN A CA 1
ATOM 1362 C C . ASN A 1 168 ? -8.382 -0.993 -19.381 1.00 51.28 168 ASN A C 1
ATOM 1364 O O . ASN A 1 168 ? -7.219 -1.066 -19.774 1.00 51.28 168 ASN A O 1
ATOM 1368 N N . PRO A 1 169 ? -9.197 0.003 -19.773 1.00 55.09 169 PRO A N 1
ATOM 1369 C CA . PRO A 1 169 ? -8.829 0.986 -20.794 1.00 55.09 169 PRO A CA 1
ATOM 1370 C C . PRO A 1 169 ? -7.716 1.954 -20.359 1.00 55.09 169 PRO A C 1
ATOM 1372 O O . PRO A 1 169 ? -7.242 2.727 -21.183 1.00 55.09 169 PRO A O 1
ATOM 1375 N N . ASN A 1 170 ? -7.310 1.925 -19.085 1.00 53.38 170 ASN A N 1
ATOM 1376 C CA . ASN A 1 170 ? -6.250 2.777 -18.544 1.00 53.38 170 ASN A CA 1
ATOM 1377 C C . ASN A 1 170 ? -4.860 2.121 -18.556 1.00 53.38 170 ASN A C 1
ATOM 1379 O O . ASN A 1 170 ? -3.912 2.731 -18.068 1.00 53.38 170 ASN A O 1
ATOM 1383 N N . TYR A 1 171 ? -4.727 0.882 -19.039 1.00 48.97 171 TYR A N 1
ATOM 1384 C CA . TYR A 1 171 ? -3.413 0.265 -19.213 1.00 48.97 171 TYR A CA 1
ATOM 1385 C C . TYR A 1 171 ? -2.793 0.788 -20.511 1.00 48.97 171 TYR A C 1
ATOM 1387 O O . TYR A 1 171 ? -3.289 0.493 -21.598 1.00 48.97 171 TYR A O 1
ATOM 1395 N N . ASP A 1 172 ? -1.746 1.603 -20.391 1.00 47.62 172 ASP A N 1
ATOM 1396 C CA . ASP A 1 172 ? -0.928 1.990 -21.536 1.00 47.62 172 ASP A CA 1
ATOM 1397 C C . ASP A 1 172 ? -0.080 0.780 -21.953 1.00 47.62 172 ASP A C 1
ATOM 1399 O O . ASP A 1 172 ? 0.744 0.287 -21.185 1.00 47.62 172 ASP A O 1
ATOM 1403 N N . GLU A 1 173 ? -0.348 0.254 -23.148 1.00 50.69 173 GLU A N 1
ATOM 1404 C CA . GLU A 1 173 ? 0.378 -0.877 -23.739 1.00 50.69 173 GLU A CA 1
ATOM 1405 C C . GLU A 1 173 ? 1.565 -0.416 -24.603 1.00 50.69 173 GLU A C 1
ATOM 1407 O O . GLU A 1 173 ? 2.181 -1.241 -25.282 1.00 50.69 173 GLU A O 1
ATOM 1412 N N . SER A 1 174 ? 1.893 0.883 -24.616 1.00 40.41 174 SER A N 1
ATOM 1413 C CA . SER A 1 174 ? 3.117 1.353 -25.260 1.00 40.41 174 SER A CA 1
ATOM 1414 C C . SER A 1 174 ? 4.339 1.000 -24.406 1.00 40.41 174 SER A C 1
ATOM 1416 O O . SER A 1 174 ? 4.623 1.613 -23.380 1.00 40.41 174 SER A O 1
ATOM 1418 N N . ILE A 1 175 ? 5.036 -0.053 -24.839 1.00 39.84 175 ILE A N 1
ATOM 1419 C CA . ILE A 1 175 ? 6.448 -0.297 -24.508 1.00 39.84 175 ILE A CA 1
ATOM 1420 C C . ILE A 1 175 ? 7.305 0.662 -25.334 1.00 39.84 175 ILE A C 1
ATOM 1422 O O . ILE A 1 175 ? 7.047 0.762 -26.559 1.00 39.84 175 ILE A O 1
#

Radius of gyration: 24.27 Å; Cα contacts (8 Å, |Δi|>4): 135; chains: 1; bounding box: 57×48×61 Å

Organism: Phytophthora nicotianae (NCBI:txid4792)

Foldseek 3Di:
DDDDLVLLCVQQWDDPDQQWIAGNVPRDIGGHDPDRVVVVVCCVVPPVVSVVSSVVSVCVVPVVSDPPDDLLRVLLVVLVCCCPVVVDQLCQLVDPVNVVPPPGDGDHSVRSVVVVVVVVVVVVVVVVVQDDPDWDWDWDWDDDPNDIDIDIDTHDDDPVCVDVVPDDPSDDPDD